Protein 4NPX (pdb70)

Solvent-accessible surface area: 6285 Å² total

Radius of gyration: 14.78 Å; Cα contacts (8 Å, |Δi|>4): 43; chains: 1; bounding box: 37×35×26 Å

InterPro domains:
  IPR018563 Protein of unknown function DUF2018 [PF09442] (8-86)
  IPR023126 HP0242-like superfamily [G3DSA:1.10.3350.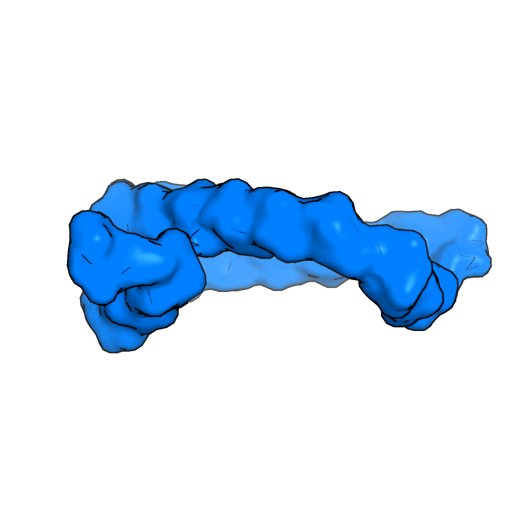10] (8-87)
  IPR023126 HP0242-like superfamily [SSF158752] (1-85)

Structure (mmCIF, N/CA/C/O backbone):
data_4NPX
#
_entry.id   4NPX
#
_cell.length_a   58.606
_cell.length_b   58.606
_cell.length_c   49.808
_cell.angle_alpha   90.00
_cell.angle_beta   90.00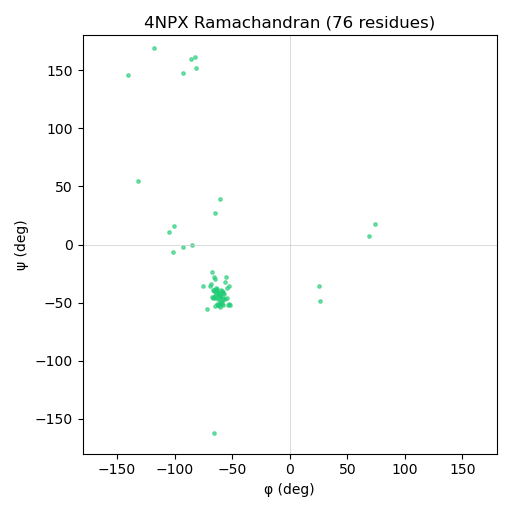
_cell.angle_gamma   90.00
#
_symmetry.space_group_name_H-M   'P 41 21 2'
#
loop_
_entity.id
_entity.type
_entity.pdbx_description
1 polymer 'Putative uncharacterized protein'
2 water water
#
loop_
_atom_site.group_PDB
_atom_site.id
_atom_site.type_symbol
_atom_site.label_atom_id
_atom_site.label_alt_id
_atom_site.label_comp_id
_atom_site.label_asym_id
_atom_site.label_entity_id
_atom_site.label_seq_id
_atom_site.pdbx_PDB_ins_code
_atom_site.Cartn_x
_atom_site.Cartn_y
_atom_site.Cartn_z
_atom_site.occupancy
_atom_site.B_iso_or_equiv
_atom_site.auth_seq_id
_atom_site.auth_comp_id
_atom_site.auth_asym_id
_atom_site.auth_atom_id
_atom_site.pdbx_PDB_model_num
ATOM 1 N N . PHE A 1 36 ? 19.366 7.683 17.621 1.00 83.25 8 PHE A N 1
ATOM 2 C CA . PHE A 1 36 ? 19.469 6.537 18.567 1.00 80.67 8 PHE A CA 1
ATOM 3 C C . PHE A 1 36 ? 20.145 5.380 17.809 1.00 98.56 8 PHE A C 1
ATOM 4 O O . PHE A 1 36 ? 21.305 5.009 18.106 1.00 92.83 8 PHE A O 1
ATOM 6 N N . ASN A 1 37 ? 19.409 4.835 16.827 1.00 88.97 9 ASN A N 1
ATOM 7 C CA . ASN A 1 37 ? 19.899 3.776 15.906 1.00 78.57 9 ASN A CA 1
ATOM 8 C C . ASN A 1 37 ? 20.285 4.469 14.596 1.00 74.93 9 ASN A C 1
ATOM 9 O O . ASN A 1 37 ? 20.405 3.821 13.559 1.00 70.57 9 ASN A O 1
ATOM 14 N N . LYS A 1 38 ? 20.423 5.795 14.653 1.00 88.50 10 LYS A N 1
ATOM 15 C CA . LYS A 1 38 ? 20.725 6.598 13.487 1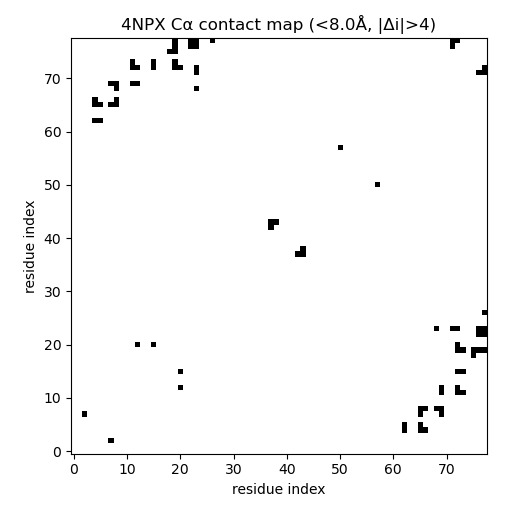.00 76.09 10 LYS A CA 1
ATOM 16 C C . LYS A 1 38 ? 21.691 7.735 13.725 1.00 66.75 10 LYS A C 1
ATOM 17 O O . LYS A 1 38 ? 21.702 8.407 14.765 1.00 66.26 10 LYS A O 1
ATOM 23 N N . THR A 1 39 ? 22.483 7.969 12.690 1.00 63.17 11 THR A N 1
ATOM 24 C CA . THR A 1 39 ? 23.426 9.038 12.682 1.00 55.83 11 THR A CA 1
ATOM 25 C C . THR A 1 39 ? 22.633 10.267 12.282 1.00 52.11 11 THR A C 1
ATOM 26 O O . THR A 1 39 ? 21.489 10.149 11.791 1.00 50.15 11 THR A O 1
ATOM 30 N N . PRO A 1 40 ? 23.189 11.440 12.566 1.00 50.65 12 PRO A N 1
ATOM 31 C CA . PRO A 1 40 ? 22.610 12.662 12.112 1.00 49.79 12 PRO A CA 1
ATOM 32 C C . PRO A 1 40 ? 22.420 12.618 10.623 1.00 44.22 12 PRO A C 1
ATOM 33 O O . PRO A 1 40 ? 21.402 13.061 10.176 1.00 41.98 12 PRO A O 1
ATOM 37 N N . LYS A 1 41 ? 23.340 12.029 9.874 1.00 44.30 13 LYS A N 1
ATOM 38 C CA . LYS A 1 41 ? 23.173 11.962 8.447 1.00 42.94 13 LYS A CA 1
ATOM 39 C C . LYS A 1 41 ? 21.953 11.176 8.063 1.00 41.78 13 LYS A C 1
ATOM 40 O O . LYS A 1 41 ? 21.154 11.637 7.252 1.00 39.49 13 LYS A O 1
ATOM 46 N N . GLU A 1 42 ? 21.859 9.965 8.605 1.00 47.21 14 GLU A N 1
ATOM 47 C CA . GLU A 1 42 ? 20.700 9.060 8.361 1.00 49.23 14 GLU A CA 1
ATOM 48 C C . GLU A 1 42 ? 19.384 9.750 8.768 1.00 45.14 14 GLU A C 1
ATOM 49 O O . GLU A 1 42 ? 18.454 9.740 8.014 1.00 42.59 14 GLU A O 1
ATOM 55 N N . LYS A 1 43 ? 19.345 10.437 9.896 1.00 41.67 15 LYS A N 1
ATOM 56 C CA . LYS A 1 43 ? 18.121 11.103 10.263 1.00 42.76 15 LYS A CA 1
ATOM 57 C C . LYS A 1 43 ? 17.760 12.259 9.274 1.00 38.81 15 LYS A C 1
ATOM 58 O O . LYS A 1 43 ? 16.593 12.432 8.884 1.00 36.98 15 LYS A O 1
ATOM 64 N N . PHE A 1 44 ? 18.754 13.025 8.828 1.00 36.25 16 PHE A N 1
ATOM 65 C CA . PHE A 1 44 ? 18.455 14.103 7.854 1.00 37.48 16 PHE A CA 1
ATOM 66 C C . PHE A 1 44 ? 17.891 13.559 6.580 1.00 35.79 16 PHE A C 1
ATOM 67 O O . PHE A 1 44 ? 16.957 14.104 5.996 1.00 34.89 16 PHE A O 1
ATOM 75 N N . ILE A 1 45 ? 18.481 12.487 6.093 1.00 39.26 17 ILE A N 1
ATOM 76 C CA . ILE A 1 45 ? 17.998 11.879 4.825 1.00 39.08 17 ILE A CA 1
ATOM 77 C C . ILE A 1 45 ? 16.537 11.416 4.949 1.00 39.62 17 ILE A C 1
ATOM 78 O O . ILE A 1 45 ? 15.718 11.623 4.018 1.00 38.61 17 ILE A O 1
ATOM 83 N N . GLU A 1 46 ? 16.230 10.760 6.069 1.00 40.47 18 GLU A N 1
ATOM 84 C CA . GLU A 1 46 ? 14.877 10.325 6.364 1.00 42.17 18 GLU A CA 1
ATOM 85 C C . GLU A 1 46 ? 13.899 11.510 6.389 1.00 39.05 18 GLU A C 1
ATOM 86 O O . GLU A 1 46 ? 12.783 11.443 5.888 1.00 38.92 18 GLU A O 1
ATOM 92 N N . ILE A 1 47 ? 14.328 12.620 6.956 1.00 37.16 19 ILE A N 1
ATOM 93 C CA . ILE A 1 47 ? 13.553 13.856 7.001 1.00 36.66 19 ILE A CA 1
ATOM 94 C C . ILE A 1 47 ? 13.249 14.411 5.618 1.00 37.91 19 ILE A C 1
ATOM 95 O O . ILE A 1 47 ? 12.118 14.757 5.364 1.00 37.44 19 ILE A O 1
ATOM 100 N N . ILE A 1 48 ? 14.281 14.454 4.731 1.00 36.81 20 ILE A N 1
ATOM 101 C CA . ILE A 1 48 ? 14.144 14.853 3.322 1.00 42.02 20 ILE A CA 1
ATOM 102 C C . ILE A 1 48 ? 13.187 13.932 2.588 1.00 40.37 20 ILE A C 1
ATOM 103 O O . ILE A 1 48 ? 12.186 14.388 1.965 1.00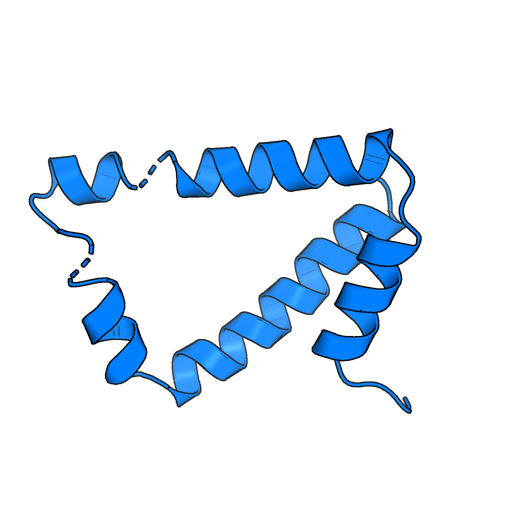 42.25 20 ILE A O 1
ATOM 108 N N . GLN A 1 49 ? 13.442 12.638 2.700 1.00 41.85 21 GLN A N 1
ATOM 109 C CA . GLN A 1 49 ? 12.591 11.697 2.037 1.00 44.50 21 GLN A CA 1
ATOM 110 C C . GLN A 1 49 ? 11.104 11.838 2.418 1.00 45.64 21 GLN A C 1
ATOM 111 O O . GLN A 1 49 ? 10.239 11.493 1.613 1.00 43.22 21 GLN A O 1
ATOM 117 N N . ASN A 1 50 ? 10.809 12.236 3.663 1.00 43.65 22 ASN A N 1
ATOM 118 C CA . ASN A 1 50 ? 9.439 12.315 4.154 1.00 44.38 22 ASN A CA 1
ATOM 119 C C . ASN A 1 50 ? 8.856 13.692 4.270 1.00 46.63 22 ASN A C 1
ATOM 120 O O . ASN A 1 50 ? 7.731 13.894 4.778 1.00 44.17 22 ASN A O 1
ATOM 125 N N . GLY A 1 51 ? 9.563 14.633 3.711 1.00 43.25 23 GLY A N 1
ATOM 126 C CA . GLY A 1 51 ? 9.123 15.995 3.812 1.00 45.55 23 GLY A CA 1
ATOM 127 C C . GLY A 1 51 ? 8.077 16.298 2.807 1.00 47.36 23 GLY A C 1
ATOM 128 O O . GLY A 1 51 ? 8.045 15.684 1.729 1.00 47.39 23 GLY A O 1
ATOM 129 N N . ASN A 1 52 ? 7.231 17.241 3.146 1.00 49.80 24 ASN A N 1
ATOM 130 C CA . ASN A 1 52 ? 6.220 17.669 2.224 1.00 55.79 24 ASN A CA 1
ATOM 131 C C . ASN A 1 52 ? 6.831 18.728 1.327 1.00 53.83 24 ASN A C 1
ATOM 132 O O . ASN A 1 52 ? 7.805 19.439 1.711 1.00 47.67 24 ASN A O 1
ATOM 137 N N . LEU A 1 53 ? 6.193 18.913 0.180 1.00 53.77 25 LEU A N 1
ATOM 138 C CA . LEU A 1 53 ? 6.704 19.858 -0.828 1.00 54.97 25 LEU A CA 1
ATOM 139 C C . LEU A 1 53 ? 7.022 21.314 -0.310 1.00 51.41 25 LEU A C 1
ATOM 140 O O . LEU A 1 53 ? 8.102 21.868 -0.578 1.00 48.71 25 LEU A O 1
ATOM 145 N N . GLY A 1 54 ? 6.058 21.933 0.366 1.00 51.82 26 GLY A N 1
ATOM 146 C CA . GLY A 1 54 ? 6.200 23.294 0.855 1.00 51.96 26 GLY A CA 1
ATOM 147 C C . GLY A 1 54 ? 7.380 23.455 1.797 1.00 50.39 26 GLY A C 1
ATOM 148 O O . GLY A 1 54 ? 8.167 24.373 1.656 1.00 48.34 26 GLY A O 1
ATOM 149 N N . ALA A 1 55 ? 7.475 22.571 2.772 1.00 49.89 27 ALA A N 1
ATOM 150 C CA . ALA A 1 55 ? 8.558 22.582 3.750 1.00 47.66 27 ALA A CA 1
ATOM 151 C C . ALA A 1 55 ? 9.918 22.451 3.078 1.00 46.28 27 ALA A C 1
ATOM 152 O O . ALA A 1 55 ? 10.848 23.192 3.402 1.00 41.72 27 ALA A O 1
ATOM 154 N N . LEU A 1 56 ? 10.061 21.443 2.206 1.00 41.93 28 LEU A N 1
ATOM 155 C CA . LEU A 1 56 ? 11.314 21.268 1.497 1.00 38.68 28 LEU A CA 1
ATO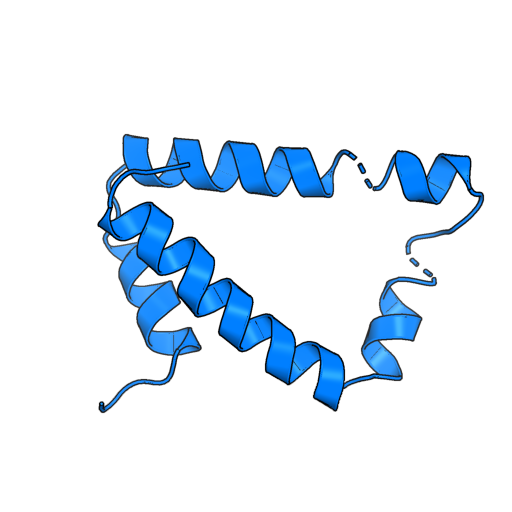M 156 C C . LEU A 1 56 ? 11.659 22.424 0.563 1.00 39.42 28 LEU A C 1
ATOM 157 O O . LEU A 1 56 ? 12.835 22.810 0.477 1.00 39.61 28 LEU A O 1
ATOM 162 N N . GLU A 1 57 ? 10.682 22.936 -0.184 1.00 39.34 29 GLU A N 1
ATOM 163 C CA . GLU A 1 57 ? 11.000 24.004 -1.065 1.00 41.18 29 GLU A CA 1
ATOM 164 C C . GLU A 1 57 ? 11.466 25.208 -0.289 1.00 40.92 29 GLU A C 1
ATOM 165 O O . GLU A 1 57 ? 12.376 25.820 -0.688 1.00 40.71 29 GLU A O 1
ATOM 171 N N . LYS A 1 58 ? 10.867 25.534 0.829 1.00 42.25 30 LYS A N 1
ATOM 172 C CA . LYS A 1 58 ? 11.242 26.743 1.547 1.00 45.15 30 LYS A CA 1
ATOM 173 C C . LYS A 1 58 ? 12.684 26.611 2.047 1.00 42.09 30 LYS A C 1
ATOM 174 O O . LYS A 1 58 ? 13.495 27.527 1.884 1.00 41.12 30 LYS A O 1
ATOM 177 N N . VAL A 1 59 ? 12.994 25.464 2.634 1.00 38.09 31 VAL A N 1
ATOM 178 C CA . VAL A 1 59 ? 14.320 25.238 3.197 1.00 38.05 31 VAL A CA 1
ATOM 179 C C . VAL A 1 59 ? 15.404 25.177 2.125 1.00 38.29 31 VAL A C 1
ATOM 180 O O . VAL A 1 59 ? 16.455 25.838 2.287 1.00 36.66 31 VAL A O 1
ATOM 184 N N . PHE A 1 60 ? 15.178 24.437 1.022 1.00 35.85 32 PHE A N 1
ATOM 185 C CA . PHE A 1 60 ? 16.126 24.393 -0.047 1.00 36.38 32 PHE A CA 1
ATOM 186 C C . PHE A 1 60 ? 16.329 25.698 -0.809 1.00 38.33 32 PHE A C 1
ATOM 187 O O . PHE A 1 60 ? 17.464 26.043 -1.154 1.00 35.80 32 PHE A O 1
ATOM 195 N N . GLU A 1 61 ? 15.272 26.439 -1.052 1.00 37.62 33 GLU A N 1
ATOM 196 C CA . GLU A 1 61 ? 15.405 27.735 -1.663 1.00 38.10 33 GLU A CA 1
ATOM 197 C C . GLU A 1 61 ? 16.362 28.614 -0.904 1.00 36.00 33 GLU A C 1
ATOM 198 O O . GLU A 1 61 ? 17.164 29.251 -1.503 1.00 35.99 33 GLU A O 1
ATOM 204 N N . GLU A 1 62 ? 16.258 28.668 0.407 1.00 38.01 34 GLU A N 1
ATOM 205 C CA . GLU A 1 62 ? 17.083 29.586 1.169 1.00 39.34 34 GLU A CA 1
ATOM 206 C C . GLU A 1 62 ? 18.503 29.091 1.281 1.00 38.77 34 GLU A C 1
ATOM 207 O O . GLU A 1 62 ? 19.428 29.856 1.237 1.00 36.79 34 GLU A O 1
ATOM 213 N N . PHE A 1 63 ? 18.657 27.791 1.382 1.00 35.47 35 PHE A N 1
ATOM 214 C CA . PHE A 1 63 ? 19.969 27.215 1.462 1.00 36.74 35 PHE A CA 1
ATOM 215 C C . PHE A 1 63 ? 20.726 27.441 0.156 1.00 36.41 35 PHE A C 1
ATOM 216 O O . PHE A 1 63 ? 21.854 27.828 0.172 1.00 35.49 35 PHE A O 1
ATOM 224 N N . PHE A 1 64 ? 20.063 27.213 -0.960 1.00 33.58 36 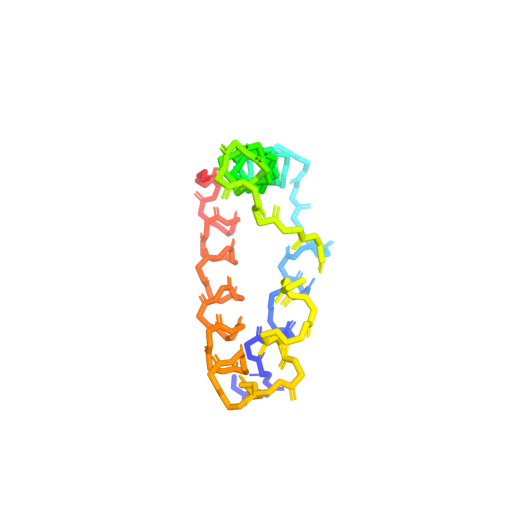PHE A N 1
ATOM 225 C CA . PHE A 1 64 ? 20.627 27.435 -2.280 1.00 32.10 36 PHE A CA 1
ATOM 226 C C . PHE A 1 64 ? 20.933 28.919 -2.540 1.00 33.07 36 PHE A C 1
ATOM 227 O O . PHE A 1 64 ? 21.933 29.252 -3.104 1.00 32.41 36 PHE A O 1
ATOM 235 N N . ALA A 1 65 ? 20.052 29.791 -2.108 1.00 31.80 37 ALA A N 1
ATOM 236 C CA . ALA A 1 65 ? 20.285 31.205 -2.219 1.00 33.22 37 ALA A CA 1
ATOM 237 C C . ALA A 1 65 ? 21.557 31.588 -1.504 1.00 33.97 37 ALA A C 1
ATOM 238 O O . ALA A 1 65 ? 22.299 32.370 -1.979 1.00 33.52 37 ALA A O 1
ATOM 240 N N . ASP A 1 66 ? 21.777 31.021 -0.335 1.00 35.57 38 ASP A N 1
ATOM 241 C CA . ASP A 1 66 ? 22.994 31.213 0.419 1.00 36.79 38 ASP A CA 1
ATOM 242 C C . ASP A 1 66 ? 24.216 30.746 -0.362 1.00 34.83 38 ASP A C 1
ATOM 243 O O . ASP A 1 66 ? 25.173 31.443 -0.473 1.00 33.60 38 ASP A O 1
ATOM 248 N N . HIS A 1 67 ? 24.132 29.548 -0.892 1.00 31.78 39 HIS A N 1
ATOM 249 C CA . HIS A 1 67 ? 25.153 28.985 -1.718 1.00 32.51 39 HIS A CA 1
ATOM 250 C C . HIS A 1 67 ? 25.505 29.903 -2.858 1.00 30.93 39 HIS A C 1
ATOM 251 O O . HIS A 1 67 ? 26.620 30.208 -3.055 1.00 33.74 39 HIS A O 1
ATOM 258 N N . ILE A 1 68 ? 24.518 30.335 -3.599 1.00 30.72 40 ILE A N 1
ATOM 259 C CA . ILE A 1 68 ? 24.734 31.151 -4.755 1.00 31.03 40 ILE A CA 1
ATOM 260 C C . ILE A 1 68 ? 25.409 32.457 -4.363 1.00 32.48 40 ILE A C 1
ATOM 261 O O . ILE A 1 68 ? 26.315 32.906 -5.000 1.00 31.68 40 ILE A O 1
ATOM 266 N N . ALA A 1 69 ? 24.947 33.050 -3.288 1.00 32.67 41 ALA A N 1
ATOM 267 C CA . ALA A 1 69 ? 25.473 34.306 -2.843 1.00 34.67 41 ALA A CA 1
ATOM 268 C C . ALA A 1 69 ? 26.924 34.184 -2.426 1.00 34.50 41 ALA A C 1
ATOM 269 O O . ALA A 1 69 ? 27.705 35.047 -2.683 1.00 36.09 41 ALA A O 1
ATOM 279 N N . VAL A 1 71 ? 29.091 31.953 -3.565 1.00 33.51 43 VAL A N 1
ATOM 280 C CA . VAL A 1 71 ? 29.895 31.868 -4.782 1.00 35.77 43 VAL A CA 1
ATOM 281 C C . VAL A 1 71 ? 30.181 33.262 -5.367 1.00 36.86 43 VAL A C 1
ATOM 282 O O . VAL A 1 71 ? 31.313 33.597 -5.772 1.00 38.33 43 VAL A O 1
ATOM 286 N N . GLU A 1 72 ? 29.157 34.108 -5.504 1.00 38.72 44 GLU A N 1
ATOM 287 C CA . GLU A 1 72 ? 29.395 35.427 -6.033 1.00 40.61 44 GLU A CA 1
ATOM 288 C C . GLU A 1 72 ? 30.357 36.233 -5.176 1.00 42.85 44 GLU A C 1
ATOM 289 O O . GLU A 1 72 ? 31.193 36.916 -5.718 1.00 44.70 44 GLU A O 1
ATOM 295 N N . LEU A 1 73 ? 30.187 36.208 -3.859 1.00 40.86 45 LEU A N 1
ATOM 296 C CA . LEU A 1 73 ? 31.088 36.954 -2.961 1.00 44.89 45 LEU A CA 1
ATOM 297 C C . LEU A 1 73 ? 32.535 36.429 -3.026 1.00 47.30 45 LEU A C 1
ATOM 298 O O . LEU A 1 73 ? 33.486 37.222 -3.055 1.00 48.12 45 LEU A O 1
ATOM 303 N N . LEU A 1 74 ? 32.716 35.127 -3.124 1.00 42.77 46 LEU A N 1
ATOM 304 C CA . LEU A 1 74 ? 34.049 34.567 -3.276 1.00 45.84 46 LEU A CA 1
ATOM 305 C C . LEU A 1 74 ? 34.661 35.004 -4.616 1.00 50.99 46 LEU A C 1
ATOM 306 O O . LEU A 1 74 ? 35.766 35.528 -4.637 1.00 53.34 46 LEU A O 1
ATOM 311 N N . GLU A 1 75 ? 33.981 34.803 -5.732 1.00 50.92 47 GLU A N 1
ATOM 312 C CA . GLU A 1 75 ? 34.521 35.314 -7.049 1.00 53.51 47 GLU A CA 1
ATOM 313 C C . GLU A 1 75 ? 34.895 36.789 -7.106 1.00 54.43 47 GLU A C 1
ATOM 314 O O . GLU A 1 75 ? 35.870 37.181 -7.765 1.00 58.44 47 GLU A O 1
ATOM 320 N N . LYS A 1 76 ? 34.125 37.604 -6.417 1.00 47.74 48 LYS A N 1
ATOM 321 C CA . LYS A 1 76 ? 34.331 39.056 -6.335 1.00 54.15 48 LYS A CA 1
ATOM 322 C C . LYS A 1 76 ? 35.624 39.273 -5.629 1.00 59.62 48 LYS A C 1
ATOM 323 O O . LYS A 1 76 ? 36.243 40.299 -5.838 1.00 64.95 48 LYS A O 1
ATOM 329 N N . GLN A 1 77 ? 35.981 38.346 -4.742 1.00 54.28 49 GLN A N 1
ATOM 330 C CA . GLN A 1 77 ? 37.288 38.322 -4.010 1.00 59.23 49 GLN A CA 1
ATOM 331 C C . GLN A 1 77 ? 38.394 37.661 -4.798 1.00 59.87 49 GLN A C 1
ATOM 332 O O . GLN A 1 77 ? 39.501 37.519 -4.301 1.00 60.17 49 GLN A O 1
ATOM 338 N N . GLY A 1 78 ? 38.094 37.183 -5.991 1.00 61.43 50 GLY A N 1
ATOM 339 C CA . GLY A 1 78 ? 39.118 36.503 -6.760 1.00 63.91 50 GLY A CA 1
ATOM 340 C C . GLY A 1 78 ? 39.420 35.121 -6.215 1.00 55.89 50 GLY A C 1
ATOM 341 O O . GLY A 1 78 ? 40.466 34.552 -6.484 1.00 62.10 50 GLY A O 1
ATOM 342 N N . LEU A 1 79 ? 38.523 34.583 -5.402 1.00 58.67 51 LEU A N 1
ATOM 343 C CA . LEU A 1 79 ? 38.652 33.187 -4.944 1.00 57.59 51 LEU A CA 1
ATOM 344 C C . LEU A 1 79 ? 37.862 32.303 -5.918 1.00 60.71 51 LEU A C 1
ATOM 345 O O . LEU A 1 79 ? 36.797 32.732 -6.429 1.00 69.20 51 LEU A O 1
ATOM 350 N N . THR A 1 80 ? 38.355 31.078 -6.117 1.00 55.56 52 THR A N 1
ATOM 351 C CA . THR A 1 80 ? 37.794 30.120 -7.082 1.00 54.77 52 THR A CA 1
ATOM 352 C C . THR A 1 80 ? 37.256 28.838 -6.502 1.00 53.10 52 THR A C 1
ATOM 353 O O . THR A 1 80 ? 37.464 28.563 -5.336 1.00 47.25 52 THR A O 1
ATOM 357 N N . GLU A 1 81 ? 36.544 28.062 -7.338 1.00 46.17 53 GLU A N 1
ATOM 358 C CA . GLU A 1 81 ? 36.016 26.741 -6.941 1.00 50.22 53 GLU A CA 1
ATOM 359 C C . GLU A 1 81 ? 37.201 25.850 -6.571 1.00 50.60 53 GLU A C 1
ATOM 360 O O . GLU A 1 81 ? 37.109 24.936 -5.732 1.00 42.91 53 GLU A O 1
ATOM 374 N N . ASP A 1 83 ? 39.946 26.605 -4.969 1.00 53.73 55 ASP A N 1
ATOM 375 C CA . ASP A 1 83 ? 40.362 26.925 -3.620 1.00 55.83 55 ASP A CA 1
ATOM 376 C C . ASP A 1 83 ? 39.359 26.304 -2.655 1.00 46.41 55 ASP A C 1
ATOM 377 O O . ASP A 1 83 ? 39.713 25.904 -1.570 1.00 41.45 55 ASP A O 1
ATOM 382 N N . VAL A 1 84 ? 38.085 26.286 -3.035 1.00 46.53 56 VAL A N 1
ATOM 383 C CA . VAL A 1 84 ? 37.037 25.700 -2.218 1.00 41.49 56 VAL A CA 1
ATOM 384 C C . VAL A 1 84 ? 37.276 24.206 -2.003 1.00 37.59 56 VAL A C 1
ATOM 385 O O . VAL A 1 84 ? 37.325 23.783 -0.852 1.00 41.39 56 VAL A O 1
ATOM 389 N N . LYS A 1 85 ? 37.489 23.438 -3.093 1.00 41.30 57 LYS A N 1
ATOM 390 C CA . LYS A 1 85 ? 37.765 21.967 -3.050 1.00 37.43 57 LYS A CA 1
ATOM 391 C C . LYS A 1 85 ? 39.072 21.630 -2.307 1.00 40.78 57 LYS A C 1
ATOM 392 O O . LYS A 1 85 ? 39.134 20.674 -1.503 1.00 42.41 57 LYS A O 1
ATOM 398 N N . ASN A 1 86 ? 40.090 22.440 -2.490 1.00 50.69 58 ASN A N 1
ATOM 399 C CA . ASN A 1 86 ? 41.280 22.172 -1.754 1.00 50.85 58 ASN A CA 1
ATOM 400 C C . ASN A 1 86 ? 41.115 22.415 -0.273 1.00 46.98 58 ASN A C 1
ATOM 401 O O . ASN A 1 86 ? 41.702 21.651 0.528 1.00 45.46 58 ASN A O 1
ATOM 406 N N . PHE A 1 87 ? 40.291 23.418 0.093 1.00 43.28 59 PHE A N 1
ATOM 407 C CA . PHE A 1 87 ? 40.037 23.651 1.510 1.00 42.35 59 PHE A CA 1
ATOM 408 C C . PHE A 1 87 ? 39.462 22.348 2.070 1.00 40.77 59 PHE A C 1
ATOM 409 O O . PHE A 1 87 ? 39.846 21.831 3.149 1.00 38.68 59 PHE A O 1
ATOM 417 N N . ILE A 1 88 ? 38.514 21.811 1.348 1.00 37.61 60 ILE A N 1
ATOM 418 C CA . ILE A 1 88 ? 37.847 20.559 1.787 1.00 37.38 60 ILE A CA 1
ATOM 419 C C . ILE A 1 88 ? 38.822 19.416 1.985 1.00 39.55 60 ILE A C 1
ATOM 420 O O . ILE A 1 88 ? 38.777 18.725 3.010 1.00 40.15 60 ILE A O 1
ATOM 425 N N . LEU A 1 89 ? 39.709 19.252 1.002 1.00 41.05 61 LEU A N 1
ATOM 426 C CA . LEU A 1 89 ? 40.677 18.146 0.992 1.00 45.16 61 LEU A CA 1
ATOM 427 C C . LEU A 1 89 ? 41.725 18.253 2.080 1.00 44.27 61 LEU A C 1
ATOM 428 O O . LEU A 1 89 ? 42.311 17.276 2.511 1.00 48.09 61 LEU A O 1
ATOM 433 N N . GLU A 1 90 ? 41.939 19.450 2.541 1.00 42.52 62 GLU A N 1
ATOM 434 C CA . GLU A 1 90 ? 42.937 19.673 3.597 1.00 46.09 62 GLU A CA 1
ATOM 435 C C . GLU A 1 90 ? 42.364 19.845 5.009 1.00 44.41 62 GLU A C 1
ATOM 436 O O . GLU A 1 90 ? 43.106 20.029 5.934 1.00 44.38 62 GLU A O 1
ATOM 442 N N . ASN A 1 91 ? 41.052 19.904 5.163 1.00 42.34 63 ASN A N 1
ATOM 443 C CA . ASN A 1 91 ? 40.425 20.123 6.481 1.00 40.19 63 ASN A CA 1
ATOM 444 C C . ASN A 1 91 ? 39.321 19.142 6.729 1.00 40.22 63 ASN A C 1
ATOM 445 O O . ASN A 1 91 ? 38.151 19.499 7.151 1.00 37.97 63 ASN A O 1
ATOM 450 N N . GLY A 1 92 ? 39.677 17.872 6.602 1.00 41.64 64 GLY A N 1
ATOM 451 C CA . GLY A 1 92 ? 38.608 16.836 6.721 1.00 43.39 64 GLY A CA 1
ATOM 452 C C . GLY A 1 92 ? 37.843 16.763 8.063 1.00 41.46 64 GLY A C 1
ATOM 453 O O . GLY A 1 92 ? 36.630 16.657 8.091 1.00 39.56 64 GLY A O 1
ATOM 454 N N . ASP A 1 93 ? 38.553 16.833 9.190 1.00 42.45 65 ASP A N 1
ATOM 455 C CA . ASP A 1 93 ? 37.881 16.846 10.494 1.00 42.22 65 ASP A CA 1
ATOM 456 C C . ASP A 1 93 ? 36.950 18.026 10.661 1.00 38.10 65 ASP A C 1
ATOM 457 O O . ASP A 1 93 ? 35.849 17.879 11.185 1.00 37.17 65 ASP A O 1
ATOM 462 N N . PHE A 1 94 ? 37.375 19.199 10.218 1.00 37.54 66 PHE A N 1
ATOM 463 C CA . PHE A 1 94 ? 36.507 20.383 10.281 1.00 36.46 66 PHE A CA 1
ATOM 464 C C . PHE A 1 94 ? 35.228 20.187 9.476 1.00 34.80 66 PHE A C 1
ATOM 465 O O . PHE A 1 94 ? 34.100 20.517 9.901 1.00 36.03 66 PHE A O 1
ATOM 473 N N . ILE A 1 95 ? 35.402 19.741 8.258 1.00 33.68 67 ILE A N 1
ATOM 474 C CA . ILE A 1 95 ? 34.272 19.475 7.391 1.00 35.19 67 ILE A CA 1
ATOM 475 C C . ILE A 1 95 ? 33.252 18.464 8.020 1.00 36.71 67 ILE A C 1
ATOM 476 O O . ILE A 1 95 ? 32.026 18.685 7.997 1.00 36.40 67 ILE A O 1
ATOM 481 N N . GLU A 1 96 ? 33.743 17.351 8.566 1.00 37.79 68 GLU A N 1
ATOM 482 C CA . GLU A 1 96 ? 32.880 16.282 9.129 1.00 39.78 68 GLU A CA 1
ATOM 483 C C . GLU A 1 96 ? 32.062 16.775 10.274 1.00 40.00 68 GLU A C 1
ATOM 484 O O . GLU A 1 96 ? 30.842 16.517 10.376 1.00 38.72 68 GLU A O 1
ATOM 490 N N . GLU A 1 97 ? 32.703 17.572 11.119 1.00 40.83 69 GLU A N 1
ATOM 491 C CA . GLU A 1 97 ? 32.002 18.183 12.282 1.00 39.66 69 GLU A CA 1
ATOM 492 C C . GLU A 1 97 ? 30.881 19.142 11.834 1.00 39.70 69 GLU A C 1
ATOM 493 O O . GLU A 1 97 ? 29.743 19.070 12.355 1.00 39.17 69 GLU A O 1
ATOM 499 N N . ARG A 1 98 ? 31.202 20.064 10.940 1.00 34.58 70 ARG A N 1
ATOM 500 C CA . ARG A 1 98 ? 30.197 20.989 10.460 1.00 34.24 70 ARG A CA 1
ATOM 501 C C . ARG A 1 98 ? 29.103 20.263 9.642 1.00 35.20 70 ARG A C 1
ATOM 502 O O . ARG A 1 98 ? 27.933 20.727 9.571 1.00 34.06 70 ARG A O 1
ATOM 510 N N . GLN A 1 99 ? 29.439 19.134 9.002 1.00 33.38 71 GLN A N 1
ATOM 511 C CA . GLN A 1 99 ? 28.436 18.486 8.179 1.00 34.58 71 GLN A CA 1
ATOM 512 C C . GLN A 1 99 ? 27.316 18.029 9.153 1.00 38.15 71 GLN A C 1
ATOM 513 O O . GLN A 1 99 ? 26.143 18.105 8.806 1.00 36.01 71 GLN A O 1
ATOM 519 N N . ASN A 1 100 ? 27.694 17.447 10.279 1.00 36.70 72 ASN A N 1
ATOM 520 C CA . ASN A 1 100 ? 26.698 17.033 11.283 1.00 40.40 72 ASN A CA 1
ATOM 521 C C . ASN A 1 100 ? 25.847 18.158 11.787 1.00 40.61 72 ASN A C 1
ATOM 522 O O . ASN A 1 100 ? 24.642 17.978 11.940 1.00 41.14 72 ASN A O 1
ATOM 527 N N . ASP A 1 101 ? 26.433 19.320 12.010 1.00 36.90 73 ASP A N 1
ATOM 528 C CA . ASP A 1 101 ? 25.676 20.445 12.468 1.00 38.18 73 ASP A CA 1
ATOM 529 C C . ASP A 1 101 ? 24.646 20.862 11.405 1.00 35.24 73 ASP A C 1
ATOM 530 O O . ASP A 1 101 ? 23.522 21.230 11.763 1.00 39.99 73 ASP A O 1
ATOM 535 N N . ILE A 1 102 ? 25.008 20.788 10.125 1.00 35.88 74 ILE A N 1
ATOM 536 C CA . ILE A 1 102 ? 24.152 21.126 9.008 1.00 36.31 74 ILE A CA 1
ATOM 537 C C . ILE A 1 102 ? 22.996 20.105 8.892 1.00 37.33 74 ILE A C 1
ATOM 538 O O . ILE A 1 102 ? 21.833 20.504 8.748 1.00 36.87 74 ILE A O 1
ATOM 543 N N . TYR A 1 103 ? 23.299 18.826 9.008 1.00 38.15 75 TYR A N 1
ATOM 544 C CA . TYR A 1 103 ? 22.255 17.797 9.045 1.00 37.25 75 TYR A CA 1
ATOM 545 C C . TYR A 1 103 ? 21.227 18.145 10.131 1.00 38.24 75 TYR A C 1
ATOM 546 O O . TYR A 1 103 ? 20.027 18.120 9.874 1.00 38.44 75 TYR A O 1
ATOM 555 N N . ILE A 1 104 ? 21.699 18.421 11.349 1.00 39.91 76 ILE A N 1
ATOM 556 C CA . ILE A 1 104 ? 20.813 18.788 12.431 1.00 41.09 76 ILE A CA 1
ATOM 557 C C . ILE A 1 104 ? 19.936 20.018 12.169 1.00 40.24 76 ILE A C 1
ATOM 558 O O . ILE A 1 104 ? 18.728 19.925 12.263 1.00 38.86 76 ILE A O 1
ATOM 563 N N . GLU A 1 105 ? 20.566 21.107 11.769 1.00 40.21 77 GLU A N 1
ATOM 564 C CA . GLU A 1 105 ? 19.989 22.446 11.525 1.00 45.74 77 GLU A CA 1
ATOM 565 C C . GLU A 1 105 ? 18.934 22.362 10.433 1.00 39.88 77 GLU A C 1
ATOM 566 O O . GLU A 1 105 ? 17.810 22.789 10.577 1.00 40.72 77 GLU A O 1
ATOM 572 N N . LEU A 1 106 ? 19.309 21.810 9.309 1.00 37.29 78 LEU A N 1
ATOM 573 C CA . LEU A 1 106 ? 18.337 21.753 8.194 1.00 36.60 78 LEU A CA 1
ATOM 574 C C . LEU A 1 106 ? 17.168 20.775 8.490 1.00 37.49 78 LEU A C 1
ATOM 575 O O . LEU A 1 106 ? 16.028 21.003 8.093 1.00 39.13 78 LEU A O 1
ATOM 580 N N . GLY A 1 107 ? 17.448 19.674 9.170 1.00 37.73 79 GLY A N 1
ATOM 581 C CA . GLY A 1 107 ? 16.369 18.722 9.526 1.00 39.50 79 GLY A CA 1
ATOM 582 C C . GLY A 1 107 ? 15.320 19.371 10.438 1.00 41.29 79 GLY A C 1
ATOM 583 O O . GLY A 1 107 ? 14.116 19.133 10.215 1.00 40.74 79 GLY A O 1
ATOM 584 N N . ALA A 1 108 ? 15.795 20.086 11.487 1.00 40.45 80 ALA A N 1
ATOM 585 C CA . ALA A 1 108 ? 14.960 20.814 12.463 1.00 43.63 80 ALA A CA 1
ATOM 586 C C . ALA A 1 108 ? 14.136 21.859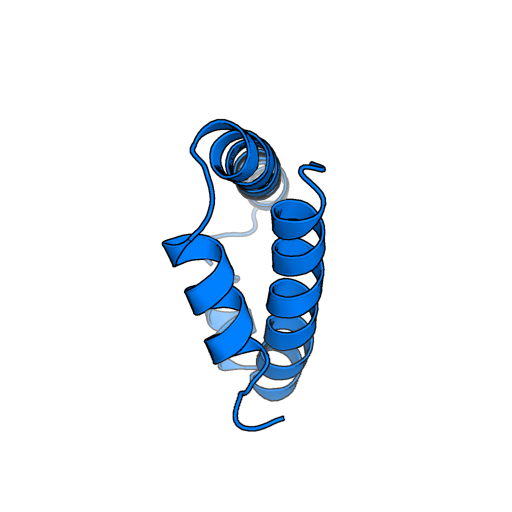 11.744 1.00 43.76 80 ALA A C 1
ATOM 587 O O . ALA A 1 108 ? 12.955 22.003 11.989 1.00 46.87 80 ALA A O 1
ATOM 589 N N . LYS A 1 109 ? 14.704 22.524 10.757 1.00 40.98 81 LYS A N 1
ATOM 590 C CA . LYS A 1 109 ? 13.930 23.485 9.965 1.00 41.42 81 LYS A CA 1
ATOM 591 C C . LYS A 1 109 ? 12.827 22.825 9.154 1.00 42.49 81 LYS A C 1
ATOM 592 O O . LYS A 1 109 ? 11.737 23.355 9.026 1.00 43.83 81 LYS A O 1
ATOM 598 N N . ILE A 1 110 ? 13.125 21.661 8.597 1.00 40.41 82 ILE A N 1
ATOM 599 C CA . ILE A 1 110 ? 12.162 20.957 7.764 1.00 41.95 82 ILE A CA 1
ATOM 600 C C . ILE A 1 110 ? 11.051 20.384 8.660 1.00 43.28 82 ILE A C 1
ATOM 601 O O . ILE A 1 110 ? 9.858 20.615 8.426 1.00 47.23 82 ILE A O 1
ATOM 606 N N . LEU A 1 111 ? 11.425 19.603 9.640 1.00 43.60 83 LEU A N 1
ATOM 607 C CA . LEU A 1 111 ? 10.391 19.065 10.557 1.00 48.48 83 LEU A CA 1
ATOM 608 C C . LEU A 1 111 ? 9.522 20.146 11.228 1.00 53.64 83 LEU A C 1
ATOM 609 O O . LEU A 1 111 ? 8.385 19.873 11.578 1.00 53.14 83 LEU A O 1
ATOM 614 N N . GLY A 1 112 ? 10.061 21.363 11.412 1.00 57.85 84 GLY A N 1
ATOM 615 C CA . GLY A 1 112 ? 9.307 22.483 12.004 1.00 63.47 84 GLY A CA 1
ATOM 616 C C . GLY A 1 112 ? 8.601 23.376 10.980 1.00 70.53 84 GLY A C 1
ATOM 617 O O . GLY A 1 112 ? 7.888 24.307 11.365 1.00 69.34 84 GLY A O 1
ATOM 618 N N . HIS A 1 113 ? 8.781 23.061 9.693 1.00 69.36 85 HIS A N 1
ATOM 619 C CA . HIS A 1 113 ? 8.243 23.799 8.525 1.00 84.49 85 HIS A CA 1
ATOM 620 C C . HIS A 1 113 ? 8.858 25.207 8.265 1.00 103.39 85 HIS A C 1
ATOM 621 O O . HIS A 1 113 ? 8.426 25.928 7.344 1.00 95.52 85 HIS A O 1
ATOM 628 N N . GLU A 1 114 ? 9.915 25.520 9.041 1.00 99.16 86 GLU A N 1
ATOM 629 C CA . GLU A 1 114 ? 10.651 26.804 9.040 1.00 103.87 86 GLU A CA 1
ATOM 630 C C . GLU A 1 114 ? 11.408 27.077 7.734 1.00 108.63 86 GLU A C 1
ATOM 631 O O . GLU A 1 114 ? 11.129 26.449 6.701 1.00 107.57 86 GLU A O 1
ATOM 633 N N . GLY A 1 115 ? 12.367 28.006 7.796 1.00 89.91 87 GLY A N 1
ATOM 634 C CA . GLY A 1 115 ? 13.109 28.406 6.629 1.00 86.72 87 GLY A CA 1
ATOM 635 C C . GLY A 1 115 ? 14.607 28.376 6.777 1.00 78.76 87 GLY A C 1
ATOM 636 O O . GLY A 1 115 ? 15.301 28.461 5.766 1.00 61.54 87 GLY A O 1
#

Organism: Campylobacter jejuni subsp. jejuni serotype O:2 (strain ATCC 700819 / NCTC 11168) (NCBI:txid192222)

Foldseek 3Di:
DVDALVRLLVVLVVPFDDQLVVVLVVVVVVVVVVCVVCVVVVHPPVVVVVCVVPVVVCVVVVSVVSVVSSVSRVVSHD

Nearest PDB structures (foldseek):
  3zbh-assembly2_G  TM=2.589E-01  e=7.045E+00  Geobacillus thermodenitrificans

Sequence (78 aa):
FNKTPKEKFIEIIQNGNLGALEKVFEEFFADHIAVELLEKQGLTEDVKNFILENGDFIEERQNDIYIELGAKILGHEG

Secondary structure (DSSP, 8-state):
--S-HHHHHHHHHHT--HHHHHHHHHHHHHHHH--HHHHHTT----HHHHHHH-HHHHHHHHHHHHHHHHHHHHTT--

CATH classific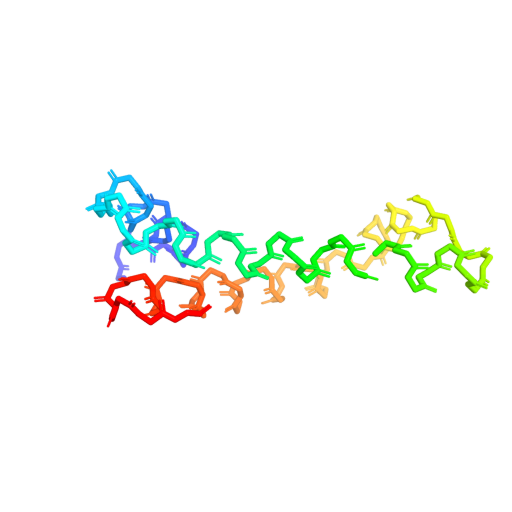ation: 1.10.3350.10

B-factor: mean 49.2, std 14.74, range [30.72, 108.63]